Protein 1WHO (pdb70)

Solvent-accessible surface area: 5530 Å² total; per-residue (Å²): 187,75,123,5,16,0,17,0,46,185,40,11,79,119,90,52,1,8,0,38,6,90,24,106,64,23,81,13,50,57,0,24,5,52,44,100,78,30,144,119,76,61,54,9,88,127,27,160,76,25,33,4,28,34,103,30,156,126,77,19,89,3,32,5,3,0,75,0,70,7,128,162,57,97,72,43,72,43,92,83,14,0,50,83,165,45,84,87,53,34,82,39,44,101

Organism: Phleum pratense (NCBI:txid15957)

Foldseek 3Di:
DFQWKWAWADPDDFFKTKIQIGGPPWAFPWKWKAAPPGPDTHTWDDDPDRITMGGHPGTGADPMKMWTATPVGDTDIGPSQAGRDHDHGDMTHD

B-factor: mean 21.35, std 11.04, range [2.98, 64.31]

Nearest PDB structures (foldseek):
  1whp-assembly1_A  TM=9.972E-01  e=5.010E-15  Phleum pratense
  3ft9-assembly1_A  TM=9.197E-01  e=5.461E-11  Phleum pratense
  3ft1-assembly4_D  TM=8.968E-01  e=9.669E-11  Phleum pratense
  1n10-assembly2_B  TM=9.090E-01  e=7.853E-08  Phleum pratense
  2hcz-assembly1_X  TM=8.561E-01  e=3.861E-06  Zea mays

Secondary structure (DSSP, 8-state):
--SEEEEEPTT-BTTEEEEEEEETT--EEEEEEE-TT----EEPEE-STTEEEEE-SS---SSEEEEEEETTS-EEEEEEEE-SS--TT-EE--

Structure (mmCIF, N/CA/C/O backbone):
data_1WHO
#
_entry.id   1WHO
#
_cell.length_a   39.312
_cell.length_b   64.605
_cell.length_c   36.090
_cell.angle_alpha   90.00
_cell.angle_beta   90.00
_cell.angle_gamma   90.00
#
_symmetry.space_group_name_H-M   'P 21 21 2'
#
loop_
_entity.id
_entity.type
_entity.pdbx_description
1 polymer 'ALLERGEN PHL P 2'
2 water water
#
loop_
_atom_site.group_PDB
_atom_site.id
_atom_site.type_symbol
_atom_site.label_atom_id
_atom_site.label_alt_id
_atom_site.label_comp_id
_atom_site.label_asym_id
_atom_site.label_entity_id
_atom_site.label_seq_id
_atom_site.pdbx_PDB_ins_code
_atom_site.Cartn_x
_atom_site.Cartn_y
_atom_site.Cartn_z
_atom_site.occupancy
_atom_site.B_iso_or_equiv
_atom_site.auth_seq_id
_atom_site.auth_comp_id
_atom_site.auth_asym_id
_atom_site.auth_atom_id
_atom_site.pdbx_PDB_model_num
ATOM 1 N N . VAL A 1 1 ? 12.954 10.163 24.935 1.00 51.52 1 VAL A N 1
ATOM 2 C CA . VAL A 1 1 ? 13.438 11.145 25.956 1.00 49.23 1 VAL A CA 1
ATOM 3 C C . VAL A 1 1 ? 12.262 12.011 26.411 1.00 47.66 1 VAL A C 1
ATOM 4 O O . VAL A 1 1 ? 11.346 12.289 25.628 1.00 46.40 1 VAL A O 1
ATOM 8 N N . PRO A 1 2 ? 12.259 12.386 27.695 1.00 45.12 2 PRO A N 1
ATOM 9 C CA . PRO A 1 2 ? 11.197 13.206 28.255 1.00 41.46 2 PRO A CA 1
ATOM 10 C C . PRO A 1 2 ? 11.032 14.530 27.504 1.00 40.05 2 PRO A C 1
ATOM 11 O O . PRO A 1 2 ? 11.983 15.196 27.082 1.00 38.58 2 PRO A O 1
ATOM 15 N N . LYS A 1 3 ? 9.770 14.918 27.349 1.00 37.38 3 LYS A N 1
ATOM 16 C CA . LYS A 1 3 ? 9.405 16.152 26.656 1.00 34.75 3 LYS A CA 1
ATOM 17 C C . LYS A 1 3 ? 9.479 17.392 27.558 1.00 31.47 3 LYS A C 1
ATOM 18 O O . LYS A 1 3 ? 9.755 18.478 27.071 1.00 28.79 3 LYS A O 1
ATOM 24 N N . VAL A 1 4 ? 9.247 17.224 28.858 1.00 27.68 4 VAL A N 1
ATOM 25 C CA . VAL A 1 4 ? 9.310 18.342 2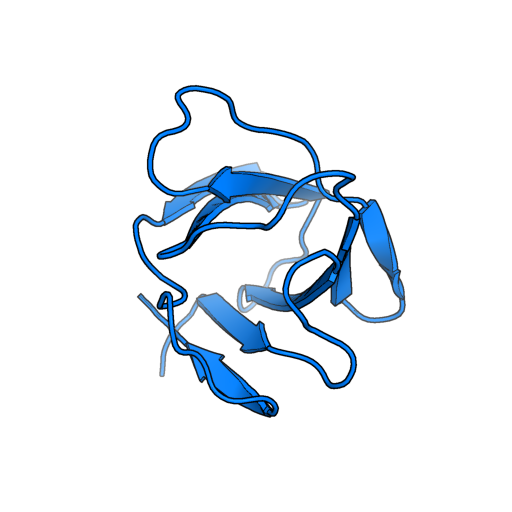9.796 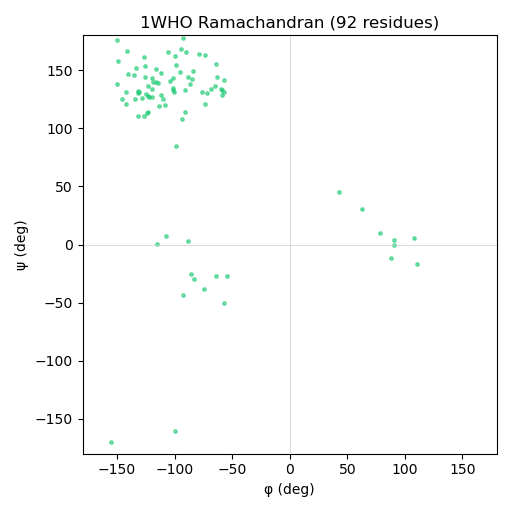1.00 24.04 4 VAL A CA 1
ATOM 26 C C . VAL A 1 4 ? 10.297 17.980 30.904 1.00 22.54 4 VAL A C 1
ATOM 27 O O . VAL A 1 4 ? 10.199 16.869 31.427 1.00 23.16 4 VAL A O 1
ATOM 31 N N . THR A 1 5 ? 11.248 18.846 31.207 1.00 20.07 5 THR A N 1
ATOM 32 C CA . THR A 1 5 ? 12.204 18.536 32.275 1.00 17.51 5 THR A CA 1
ATOM 33 C C . THR A 1 5 ? 12.381 19.725 33.217 1.00 17.31 5 THR A C 1
ATOM 34 O O . THR A 1 5 ? 12.220 20.907 32.838 1.00 15.91 5 THR A O 1
ATOM 38 N N . PHE A 1 6 ? 12.715 19.421 34.459 1.00 13.89 6 PHE A N 1
ATOM 39 C CA . PHE A 1 6 ? 12.927 20.384 35.523 1.00 11.78 6 PHE A CA 1
ATOM 40 C C . PHE A 1 6 ? 14.303 20.132 36.130 1.00 11.22 6 PHE A C 1
ATOM 41 O O . PHE A 1 6 ? 14.527 19.085 36.736 1.00 11.65 6 PHE A O 1
ATOM 49 N N . THR A 1 7 ? 15.243 21.049 35.920 1.00 10.54 7 THR A N 1
ATOM 50 C CA . THR A 1 7 ? 16.607 20.927 36.422 1.00 11.61 7 THR A CA 1
ATOM 51 C C . THR A 1 7 ? 16.851 21.909 37.573 1.00 12.06 7 THR A C 1
ATOM 52 O O . THR A 1 7 ? 16.701 23.117 37.404 1.00 11.44 7 THR A O 1
ATOM 56 N N . VAL A 1 8 ? 17.193 21.385 38.728 1.00 15.58 8 VAL A N 1
ATOM 57 C CA . VAL A 1 8 ? 17.421 22.219 39.908 1.00 18.57 8 VAL A CA 1
ATOM 58 C C . VAL A 1 8 ? 18.781 22.904 39.782 1.00 19.53 8 VAL A C 1
ATOM 59 O O . VAL A 1 8 ? 19.7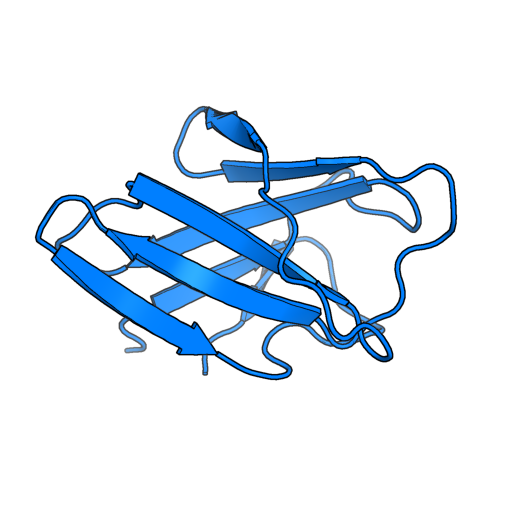87 22.283 39.443 1.00 20.03 8 VAL A O 1
ATOM 63 N N . GLU A 1 9 ? 18.781 24.209 40.006 1.00 21.03 9 GLU A N 1
ATOM 64 C CA . GLU A 1 9 ? 19.972 25.023 39.908 1.00 22.66 9 GLU A CA 1
ATOM 65 C C . GLU A 1 9 ? 20.688 25.352 41.215 1.00 21.76 9 GLU A C 1
ATOM 66 O O . GLU A 1 9 ? 20.133 25.365 42.297 1.00 19.19 9 GLU A O 1
ATOM 72 N N . LYS A 1 10 ? 21.997 25.617 41.060 1.00 23.41 10 LYS A N 1
ATOM 73 C CA . LYS A 1 10 ? 22.881 25.959 42.157 1.00 23.98 10 LYS A CA 1
ATOM 74 C C . LYS A 1 10 ? 22.347 27.213 42.839 1.00 23.69 10 LYS A C 1
ATOM 75 O O . LYS A 1 10 ? 21.938 28.162 42.189 1.00 23.79 10 LYS A O 1
ATOM 81 N N . GLY A 1 11 ? 22.292 27.180 44.163 1.00 27.65 11 GLY A N 1
ATOM 82 C CA . GLY A 1 11 ? 21.753 28.343 44.896 1.00 27.68 11 GLY A 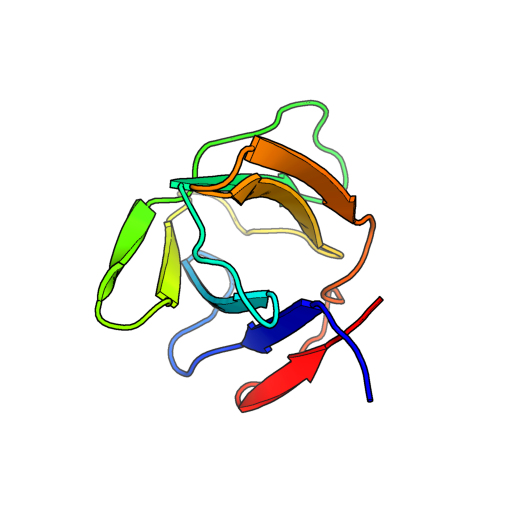CA 1
ATOM 83 C C . GLY A 1 11 ? 20.413 27.982 45.524 1.00 26.93 11 GLY A C 1
ATOM 84 O O . GLY A 1 11 ? 19.933 28.679 46.419 1.00 27.60 11 GLY A O 1
ATOM 85 N N . SER A 1 12 ? 19.815 26.890 45.044 1.00 23.63 12 SER A N 1
ATOM 86 C CA . SER A 1 12 ? 18.522 26.476 45.585 1.00 20.68 12 SER A CA 1
ATOM 87 C C . SER A 1 12 ? 18.711 26.005 47.022 1.00 21.11 12 SER A C 1
ATOM 88 O O . SER A 1 12 ? 19.662 25.294 47.339 1.00 20.21 12 SER A O 1
ATOM 91 N N . ASN A 1 13 ? 17.842 26.470 47.913 1.00 21.47 13 ASN A N 1
ATOM 92 C CA . ASN A 1 13 ? 17.905 26.102 49.331 1.00 22.67 13 ASN A CA 1
ATOM 93 C C . ASN A 1 13 ? 16.513 26.250 49.931 1.00 24.02 13 ASN A C 1
ATOM 94 O O . ASN A 1 13 ? 15.573 26.541 49.183 1.00 25.11 13 ASN A O 1
ATOM 99 N N . GLU A 1 14 ? 16.364 26.160 51.251 1.00 24.30 14 GLU A N 1
ATOM 100 C CA . GLU A 1 14 ? 15.043 26.270 51.851 1.00 25.25 14 GLU A CA 1
ATOM 101 C C . GLU A 1 14 ? 14.206 27.491 51.533 1.00 23.92 14 GLU A C 1
ATOM 102 O O . GLU A 1 14 ? 12.979 27.420 51.598 1.00 24.58 14 GLU A O 1
ATOM 108 N N . LYS A 1 15 ? 14.791 28.628 51.215 1.00 23.58 15 LYS A N 1
ATOM 109 C CA . LYS A 1 15 ? 14.009 29.836 50.934 1.00 23.88 15 LYS A CA 1
ATOM 110 C C . LYS A 1 15 ? 14.147 30.314 49.494 1.00 22.12 15 LYS A C 1
ATOM 111 O O . LYS A 1 15 ? 13.525 31.309 49.111 1.00 19.78 15 LYS A O 1
ATOM 117 N N . HIS A 1 16 ? 14.929 29.603 48.685 1.00 20.79 16 HIS A N 1
ATOM 118 C CA . HIS A 1 16 ? 15.125 29.991 47.300 1.00 19.93 16 HIS A CA 1
ATOM 119 C C . HIS A 1 16 ? 15.192 28.789 46.376 1.00 20.36 16 HIS A C 1
ATOM 120 O O . HIS A 1 16 ? 16.026 27.898 46.527 1.00 20.89 16 HIS A O 1
ATOM 127 N N . LEU A 1 17 ? 14.276 28.750 45.405 1.00 18.99 17 LEU A N 1
ATOM 128 C CA . LEU A 1 17 ? 14.300 27.620 44.463 1.00 17.26 17 LEU A CA 1
ATOM 129 C C . LEU A 1 17 ? 14.520 28.162 43.055 1.00 15.02 17 LEU A C 1
ATOM 130 O O . LEU A 1 17 ? 13.832 29.112 42.666 1.00 16.03 17 LEU A O 1
ATOM 135 N N . ALA A 1 18 ? 15.514 27.659 42.330 1.00 9.95 18 ALA A N 1
ATOM 136 C CA . ALA A 1 18 ? 15.711 28.137 40.948 1.00 9.43 18 ALA A CA 1
ATOM 137 C C . ALA A 1 18 ? 15.609 26.877 40.082 1.00 10.51 18 ALA A C 1
ATOM 138 O O . ALA A 1 18 ? 16.312 25.908 40.313 1.00 12.67 18 ALA A O 1
ATOM 140 N N . VAL A 1 19 ? 14.748 26.909 39.075 1.00 10.59 19 VAL A N 1
ATOM 141 C CA . VAL A 1 19 ? 14.555 25.714 38.266 1.00 11.93 19 VAL A CA 1
ATOM 142 C C . VAL A 1 19 ? 14.626 26.069 36.790 1.00 11.22 19 VAL A C 1
ATOM 143 O O . VAL A 1 19 ? 13.953 26.974 36.357 1.00 11.00 19 VAL A O 1
ATOM 147 N N . LEU A 1 20 ? 15.392 25.287 36.058 1.00 15.91 20 LEU A N 1
ATOM 148 C CA . LEU A 1 20 ? 15.498 25.455 34.599 1.00 14.49 20 LEU A CA 1
ATOM 149 C C . LEU A 1 20 ? 14.405 24.531 34.051 1.00 15.56 20 LEU A C 1
ATOM 150 O O . LEU A 1 20 ? 14.500 23.304 34.206 1.00 15.57 20 LEU A O 1
ATOM 155 N N . VAL A 1 21 ? 13.399 25.106 33.437 1.00 15.76 21 VAL A N 1
ATOM 156 C CA . VAL A 1 21 ? 12.298 24.331 32.882 1.00 18.41 21 VAL A CA 1
ATOM 157 C C . VAL A 1 21 ? 12.467 24.273 31.362 1.00 22.39 21 VAL A C 1
ATOM 158 O O . VAL A 1 21 ? 12.912 25.242 30.738 1.00 23.91 21 VAL A O 1
ATOM 162 N N . LYS A 1 22 ? 12.180 23.116 30.774 1.00 23.82 22 LYS A N 1
ATOM 163 C CA . LYS A 1 22 ? 12.302 22.968 29.323 1.00 24.72 22 LYS A CA 1
ATOM 164 C C . LYS A 1 22 ? 11.166 22.102 28.803 1.00 26.04 22 LYS A C 1
ATOM 165 O O . LYS A 1 22 ? 10.891 21.068 29.384 1.00 25.69 22 LYS A O 1
ATOM 171 N N . TYR A 1 23 ? 10.513 22.587 27.746 1.00 26.41 23 TYR A N 1
ATOM 172 C CA . TYR A 1 23 ? 9.409 21.870 27.114 1.00 23.99 23 TYR A CA 1
ATOM 173 C C . TYR A 1 23 ? 9.853 21.753 25.656 1.00 25.39 23 TYR A C 1
ATOM 174 O O . TYR A 1 23 ? 9.947 22.780 24.996 1.00 24.40 23 TYR A O 1
ATOM 183 N N . GLU A 1 24 ? 10.128 20.545 25.180 1.00 25.98 24 GLU A N 1
ATOM 184 C CA . GLU A 1 24 ? 10.619 20.519 23.794 1.00 27.99 24 GLU A CA 1
ATOM 185 C C . GLU A 1 24 ? 9.692 21.146 22.773 1.00 23.85 24 GLU A C 1
ATOM 186 O O . GLU A 1 24 ? 8.493 20.894 22.748 1.00 24.25 24 GLU A O 1
ATOM 192 N N . GLY A 1 25 ? 10.230 22.018 21.917 1.00 20.93 25 GLY A N 1
ATOM 193 C CA . GLY A 1 25 ? 9.464 22.664 20.867 1.00 20.71 25 GLY A CA 1
ATOM 194 C C . GLY A 1 25 ? 8.579 23.820 21.264 1.00 20.71 25 GLY A C 1
ATOM 195 O O . GLY A 1 25 ? 7.793 24.324 20.456 1.00 20.37 25 GLY A O 1
ATOM 196 N N . ASP A 1 26 ? 8.705 24.305 22.502 1.00 20.79 26 ASP A N 1
ATOM 197 C CA . ASP A 1 26 ? 7.856 25.416 22.971 1.00 17.40 26 ASP A CA 1
ATOM 198 C C . ASP A 1 26 ? 8.677 26.191 24.007 1.00 17.42 26 ASP A C 1
ATOM 199 O O . ASP A 1 26 ? 9.782 25.746 24.346 1.00 15.97 26 ASP A O 1
ATOM 204 N N . THR A 1 27 ? 8.143 27.296 24.505 1.00 15.04 27 THR A N 1
ATOM 205 C CA . THR A 1 27 ? 8.815 28.117 25.501 1.00 16.38 27 THR A CA 1
ATOM 206 C C . THR A 1 27 ? 7.785 28.485 26.580 1.00 12.54 27 THR A C 1
ATOM 207 O O . THR A 1 27 ? 6.618 28.666 26.299 1.00 11.78 27 THR A O 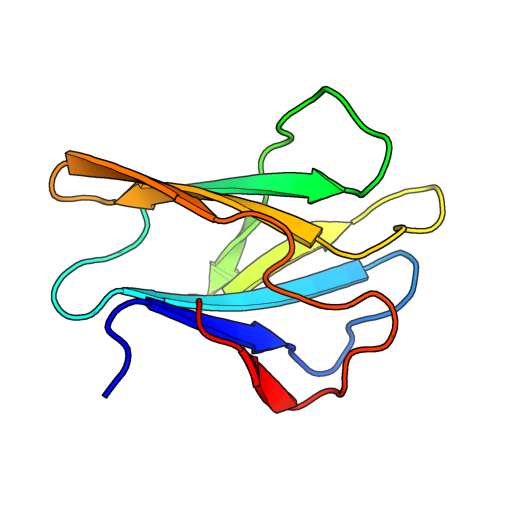1
ATOM 211 N N . MET A 1 28 ? 8.241 28.582 27.825 1.00 12.45 28 MET A N 1
ATOM 212 C CA . MET A 1 28 ? 7.321 28.873 28.926 1.00 10.88 28 MET A CA 1
ATOM 213 C C . MET A 1 28 ? 6.806 30.313 28.937 1.00 12.33 28 MET A C 1
ATOM 214 O O . MET A 1 28 ? 7.644 31.244 28.890 1.00 13.09 28 MET A O 1
ATOM 219 N N . ALA A 1 29 ? 5.501 30.475 29.060 1.00 11.24 29 ALA A N 1
ATOM 220 C CA . ALA A 1 29 ? 4.892 31.825 29.157 1.00 10.40 29 ALA A CA 1
ATOM 221 C C . ALA A 1 29 ? 4.758 32.187 30.626 1.00 11.59 29 ALA A C 1
ATOM 222 O O . ALA A 1 29 ? 5.065 33.305 31.088 1.00 13.23 29 ALA A O 1
ATOM 224 N N . GLU A 1 30 ? 4.310 31.237 31.442 1.00 11.39 30 GLU A N 1
ATOM 225 C CA . GLU A 1 30 ? 4.133 31.412 32.882 1.00 8.55 30 GLU A CA 1
ATOM 226 C C . GLU A 1 30 ? 4.334 30.075 33.607 1.00 8.43 30 GLU A C 1
ATOM 227 O O . GLU A 1 30 ? 3.901 29.047 33.098 1.00 7.14 30 GLU A O 1
ATOM 233 N N . VAL A 1 31 ? 5.022 30.094 34.729 1.00 6.78 31 VAL A N 1
ATOM 234 C CA . VAL A 1 31 ? 5.273 28.899 35.538 1.00 6.79 31 VAL A CA 1
ATOM 235 C C . VAL A 1 31 ? 4.861 29.215 36.992 1.00 7.41 31 VAL A C 1
ATOM 236 O O . VAL A 1 31 ? 5.293 30.210 37.595 1.00 6.46 31 VAL A O 1
ATOM 240 N N . GLU A 1 32 ? 4.000 28.376 37.530 1.00 5.82 32 GLU A N 1
ATOM 241 C CA . GLU A 1 32 ? 3.524 28.524 38.901 1.00 7.87 32 GLU A CA 1
ATOM 242 C C . GLU A 1 32 ? 3.945 27.342 39.757 1.00 8.76 32 GLU A C 1
ATOM 243 O O . GLU A 1 32 ? 4.074 26.218 39.270 1.00 10.00 32 GLU A O 1
ATOM 249 N N . LEU A 1 33 ? 4.110 27.613 41.045 1.00 8.23 33 LEU A N 1
ATOM 250 C CA . LEU A 1 33 ? 4.542 26.586 41.987 1.00 9.12 33 LEU A CA 1
ATOM 251 C C . LEU A 1 33 ? 3.540 26.347 43.088 1.00 8.99 33 LEU A C 1
ATOM 252 O O . LEU A 1 33 ? 2.895 27.284 43.579 1.00 9.23 33 LEU A O 1
ATOM 257 N N . ARG A 1 34 ? 3.398 25.087 43.492 1.00 8.16 34 ARG A N 1
ATOM 258 C CA . ARG A 1 34 ? 2.506 24.732 44.593 1.00 10.74 34 ARG A CA 1
ATOM 259 C C . ARG A 1 34 ? 3.347 23.821 45.495 1.00 12.45 34 ARG A C 1
ATOM 260 O O . ARG A 1 34 ? 3.713 22.716 45.087 1.00 14.09 34 ARG A O 1
ATOM 268 N N . GLU A 1 35 ? 3.701 24.299 46.682 1.00 12.38 35 GLU A N 1
ATOM 269 C CA . GLU A 1 35 ? 4.507 23.440 47.523 1.00 15.87 35 GLU A CA 1
ATOM 270 C C . GLU A 1 35 ? 3.626 22.393 48.191 1.00 16.99 35 GLU A C 1
ATOM 271 O O . GLU A 1 35 ? 2.396 22.452 48.209 1.00 18.55 35 GLU A O 1
ATOM 277 N N . HIS A 1 36 ? 4.255 21.353 48.718 1.00 17.92 36 HIS A N 1
ATOM 278 C CA . HIS A 1 36 ? 3.508 20.300 49.404 1.00 20.49 36 HIS A CA 1
ATOM 279 C C . HIS A 1 36 ? 2.722 20.901 50.577 1.00 20.58 36 HIS A C 1
ATOM 280 O O . HIS A 1 36 ? 3.241 21.644 51.407 1.00 19.20 36 HIS A O 1
ATOM 287 N N . GLY A 1 37 ? 1.433 20.610 50.641 1.00 23.45 37 GLY A N 1
ATOM 288 C CA . GLY A 1 37 ? 0.611 21.127 51.724 1.00 26.76 37 GLY A CA 1
ATOM 289 C C . GLY A 1 37 ? -0.045 22.458 51.421 1.00 28.51 37 GLY A C 1
ATOM 290 O O . GLY A 1 37 ? -0.690 23.027 52.316 1.00 30.09 37 GLY A O 1
ATOM 291 N N . SER A 1 38 ? 0.116 22.962 50.208 1.00 27.57 38 SER A N 1
ATOM 292 C CA . SER A 1 38 ? -0.493 24.241 49.826 1.00 26.22 38 SER A CA 1
ATOM 293 C C . SER A 1 38 ? -1.594 23.989 48.794 1.00 25.91 38 SER A C 1
ATOM 294 O O . SER A 1 38 ? -1.512 23.065 48.000 1.00 24.14 38 SER A O 1
ATOM 297 N N . ASP A 1 39 ? -2.624 24.835 48.855 1.00 24.28 39 ASP A N 1
ATOM 298 C CA . ASP A 1 39 ? -3.733 24.726 47.928 1.00 24.56 39 ASP A CA 1
ATOM 299 C C . ASP A 1 39 ? -3.654 25.876 46.924 1.00 21.77 39 ASP A C 1
ATOM 300 O O . ASP A 1 39 ? -4.558 26.043 46.134 1.00 23.06 39 ASP A O 1
ATOM 305 N N . GLU A 1 40 ? -2.581 26.651 46.957 1.00 19.47 40 GLU A N 1
ATOM 306 C CA . GLU A 1 40 ? -2.435 27.775 46.036 1.00 20.23 40 GLU A CA 1
ATOM 307 C C . GLU A 1 40 ? -1.291 27.659 45.029 1.00 17.35 40 GLU A C 1
ATOM 308 O O . GLU A 1 40 ? -0.203 27.187 45.354 1.00 19.53 40 GLU A O 1
ATOM 314 N N . TRP A 1 41 ? -1.571 28.072 43.802 1.00 12.58 41 TRP A N 1
ATOM 315 C CA . TRP A 1 41 ? -0.592 28.124 42.727 1.00 10.14 41 TRP A CA 1
ATOM 316 C C . TRP A 1 41 ? -0.010 29.545 42.734 1.00 9.11 41 TRP A C 1
ATOM 317 O O . TRP A 1 41 ? -0.670 30.527 42.424 1.00 10.75 41 TRP A O 1
ATOM 328 N N . VAL A 1 42 ? 1.232 29.687 43.171 1.00 10.50 42 VAL A N 1
ATOM 329 C CA . VAL A 1 42 ? 1.885 31.012 43.250 1.00 9.73 42 VAL A CA 1
ATOM 330 C C . VAL A 1 42 ? 2.836 31.212 42.088 1.00 9.39 42 VAL A C 1
ATOM 331 O O . VAL A 1 42 ? 3.619 30.301 41.742 1.00 11.18 42 VAL A O 1
ATOM 335 N N . ALA A 1 43 ? 2.773 32.362 41.420 1.00 11.11 43 ALA A N 1
ATOM 336 C CA . ALA A 1 43 ? 3.638 32.620 40.269 1.00 9.74 43 ALA A CA 1
ATOM 337 C C . ALA A 1 43 ? 5.112 32.685 40.583 1.00 10.19 43 ALA A C 1
ATOM 338 O O . ALA A 1 43 ? 5.549 33.260 41.601 1.00 10.84 43 ALA A O 1
ATOM 340 N N . MET A 1 44 ? 5.903 32.045 39.721 1.00 7.63 44 MET A N 1
ATOM 341 C CA . MET A 1 44 ? 7.345 32.071 39.847 1.00 8.96 44 MET A CA 1
ATOM 342 C C . MET A 1 44 ? 7.817 33.305 39.028 1.00 9.74 44 MET A C 1
ATOM 343 O O . MET A 1 44 ? 7.043 33.906 38.284 1.00 11.63 44 MET A O 1
ATOM 348 N N . THR A 1 45 ? 9.052 33.699 39.233 1.00 10.58 45 THR A N 1
ATOM 349 C CA . THR A 1 45 ? 9.606 34.855 38.522 1.00 9.58 45 THR A CA 1
ATOM 350 C C . THR A 1 45 ? 10.463 34.384 37.386 1.00 8.43 45 THR A C 1
ATOM 351 O O . THR A 1 45 ? 11.324 33.531 37.588 1.00 9.34 45 THR A O 1
ATOM 355 N N . LYS A 1 46 ? 10.254 34.952 36.198 1.00 10.02 46 LYS A N 1
ATOM 356 C CA . LYS A 1 46 ? 11.033 34.571 35.033 1.00 10.82 46 LYS A CA 1
ATOM 357 C C . LYS A 1 46 ? 12.460 35.133 35.098 1.00 14.17 46 LYS A C 1
ATOM 358 O O . LYS A 1 46 ? 12.676 36.354 35.123 1.00 13.18 46 LYS A O 1
ATOM 364 N N . GLY A 1 47 ? 13.439 34.229 35.069 1.00 12.53 47 GLY A N 1
ATOM 365 C CA . GLY A 1 47 ? 14.838 34.616 35.112 1.00 12.59 47 GLY A CA 1
ATOM 366 C C . GLY A 1 47 ? 15.369 34.584 33.686 1.00 13.19 47 GLY A C 1
ATOM 367 O O . GLY A 1 47 ? 14.590 34.565 32.737 1.00 14.32 47 GLY A O 1
ATOM 368 N N . GLU A 1 48 ? 16.686 34.513 33.542 1.00 15.70 48 GLU A N 1
ATOM 369 C CA . GLU A 1 48 ? 17.311 34.493 32.232 1.00 18.25 48 GLU A CA 1
ATOM 370 C C . GLU A 1 48 ? 17.566 33.040 31.817 1.00 18.25 48 GLU A C 1
ATOM 371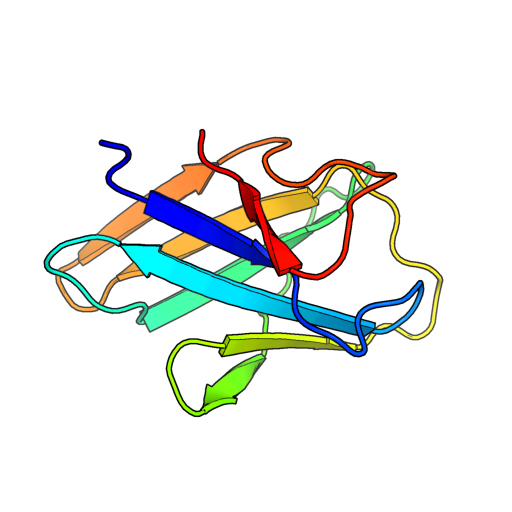 O O . GLU A 1 48 ? 17.802 32.181 32.665 1.00 17.69 48 GLU A O 1
ATOM 377 N N . GLY A 1 49 ? 17.507 32.814 30.510 1.00 16.42 49 GLY A N 1
ATOM 378 C CA . GLY A 1 49 ? 17.759 31.515 29.933 1.00 17.43 49 GLY A CA 1
ATOM 379 C C . GLY A 1 49 ? 16.874 30.339 30.265 1.00 17.98 49 GLY A C 1
ATOM 380 O O . GLY A 1 49 ? 17.377 29.189 30.269 1.00 20.32 49 GLY A O 1
ATOM 381 N N . GLY A 1 50 ? 15.601 30.540 30.547 1.00 15.96 50 GLY A N 1
ATOM 382 C CA . GLY A 1 50 ? 14.685 29.454 30.871 1.00 14.25 50 GLY A CA 1
ATOM 383 C C . GLY A 1 50 ? 14.594 29.125 32.358 1.00 12.59 50 GLY A C 1
ATOM 384 O O . GLY A 1 50 ? 13.824 28.246 32.737 1.00 12.37 50 GLY A O 1
ATOM 385 N N . VAL A 1 51 ? 15.341 29.829 33.203 1.00 9.35 51 VAL A N 1
ATOM 386 C CA . VAL A 1 51 ? 15.314 29.596 34.628 1.00 9.57 51 VAL A CA 1
ATOM 387 C C . VAL A 1 51 ? 14.182 30.411 35.249 1.00 11.88 51 VAL A C 1
ATOM 388 O O . VAL A 1 51 ? 13.895 31.535 34.798 1.00 14.29 51 VAL A O 1
ATOM 392 N N . TRP A 1 52 ? 13.454 29.810 36.180 1.00 10.92 52 TRP A N 1
ATOM 393 C CA . TRP A 1 52 ? 12.350 30.398 36.898 1.00 10.39 52 TRP A CA 1
ATOM 394 C C . TRP A 1 52 ? 12.696 30.288 38.385 1.00 9.49 52 TRP A C 1
ATOM 395 O O . TRP A 1 52 ? 13.285 29.280 38.793 1.00 11.01 52 TRP A O 1
ATOM 406 N N . THR A 1 53 ? 12.456 31.360 39.122 1.00 10.27 53 THR A N 1
ATOM 407 C CA . THR A 1 53 ? 12.814 31.328 40.544 1.00 11.37 53 THR A CA 1
ATOM 408 C C . THR A 1 53 ? 11.670 31.690 41.467 1.00 11.42 53 THR A C 1
ATOM 409 O O . THR A 1 53 ? 10.699 32.317 41.081 1.00 11.29 53 THR A O 1
ATOM 413 N N . PHE A 1 54 ? 11.847 31.296 42.727 1.00 12.18 54 PHE A N 1
ATOM 414 C CA . PHE A 1 54 ? 10.876 31.574 43.748 1.00 14.59 54 PHE A CA 1
ATOM 415 C C . PHE A 1 54 ? 11.591 31.813 45.080 1.00 15.92 54 PHE A C 1
ATOM 416 O O . PHE A 1 54 ? 12.362 30.973 45.535 1.00 16.44 54 PHE A O 1
ATOM 424 N N . ASP A 1 55 ? 11.316 32.956 45.683 1.00 17.69 55 ASP A N 1
ATOM 425 C CA . ASP A 1 55 ? 11.847 33.370 46.971 1.00 19.29 55 ASP A CA 1
ATOM 426 C C . ASP A 1 55 ? 10.699 33.402 47.989 1.00 16.89 55 ASP A C 1
ATOM 427 O O . ASP A 1 55 ? 9.634 33.964 47.751 1.00 13.85 55 ASP A O 1
ATOM 432 N N . SER A 1 56 ? 10.923 32.724 49.126 1.00 19.29 56 SER A N 1
ATOM 433 C CA . SER A 1 56 ? 9.897 32.646 50.169 1.00 22.01 56 SER A CA 1
ATOM 434 C C . SER A 1 56 ? 10.440 33.105 51.515 1.00 24.68 56 SER A C 1
ATOM 435 O O . SER A 1 56 ? 11.639 32.969 51.749 1.00 26.03 56 SER A O 1
ATOM 438 N N . GLU A 1 57 ? 9.579 33.596 52.406 1.00 29.35 57 GLU A N 1
ATOM 439 C CA . GLU A 1 57 ? 10.070 34.035 53.724 1.00 35.69 57 GLU A CA 1
ATOM 440 C C . GLU A 1 57 ? 10.125 32.860 54.691 1.00 35.90 57 GLU A C 1
ATOM 441 O O . GLU A 1 57 ? 10.900 32.808 55.651 1.00 34.95 57 GLU A O 1
ATOM 447 N N . GLU A 1 58 ? 9.288 31.858 54.424 1.00 36.42 58 GLU A N 1
ATOM 448 C CA . GLU A 1 58 ? 9.264 30.644 55.250 1.00 35.81 58 GLU A CA 1
ATOM 449 C C . GLU A 1 58 ? 9.936 29.545 54.431 1.00 32.35 58 GLU A C 1
ATOM 450 O O . GLU A 1 58 ? 10.137 29.726 53.215 1.00 31.55 58 GLU A O 1
ATOM 456 N N . PRO A 1 59 ? 10.290 28.441 55.073 1.00 28.11 59 PRO A N 1
ATOM 457 C CA . PRO A 1 59 ? 10.931 27.323 54.384 1.00 25.51 59 PRO A CA 1
ATOM 458 C C . PRO A 1 59 ? 10.007 26.722 53.319 1.00 22.50 59 PRO A C 1
ATOM 459 O O . PRO A 1 59 ? 8.784 26.703 53.464 1.00 21.37 59 PRO A O 1
ATOM 463 N N . LEU A 1 60 ? 10.608 26.283 52.211 1.00 20.94 60 LEU A N 1
ATOM 464 C CA . LEU A 1 60 ? 9.810 25.688 51.136 1.00 18.21 60 LEU A CA 1
ATOM 465 C C . LEU A 1 60 ? 9.771 24.196 51.421 1.00 20.97 60 LEU A C 1
ATOM 466 O O . LEU A 1 60 ? 10.805 23.621 51.753 1.00 22.26 60 LEU A O 1
ATOM 471 N N . GLN A 1 61 ? 8.596 23.595 51.345 1.00 22.33 61 GLN A N 1
ATOM 472 C CA . GLN A 1 61 ? 8.419 22.187 51.627 1.00 24.51 61 GLN A CA 1
ATOM 473 C C . GLN A 1 61 ? 8.018 21.424 50.371 1.00 21.62 61 GLN A C 1
ATOM 474 O O . GLN A 1 61 ? 6.984 21.728 49.772 1.00 21.99 61 GLN A O 1
ATOM 480 N N . GLY A 1 62 ? 8.859 20.475 49.988 1.00 20.98 62 GLY A N 1
ATOM 481 C CA . GLY A 1 62 ? 8.599 19.622 48.830 1.00 18.29 62 GLY A CA 1
ATOM 482 C C . GLY A 1 62 ? 7.884 18.349 49.324 1.00 17.32 62 GLY A C 1
ATOM 483 O O . GLY A 1 62 ? 7.636 18.194 50.551 1.00 16.72 62 GLY A O 1
ATOM 484 N N . PRO A 1 63 ? 7.518 17.470 48.397 1.00 17.07 63 PRO A N 1
ATOM 485 C CA . PRO A 1 63 ? 7.766 17.613 46.964 1.00 15.68 63 PRO A CA 1
ATOM 486 C C . PRO A 1 63 ? 7.039 18.808 46.314 1.00 14.35 63 PRO A C 1
ATOM 487 O O . PRO A 1 63 ? 6.001 19.247 46.783 1.00 12.30 63 PRO A O 1
ATOM 491 N N . PHE A 1 64 ? 7.597 19.286 45.196 1.00 13.52 64 PHE A N 1
ATOM 492 C CA . PHE A 1 64 ? 7.046 20.468 44.499 1.00 11.28 64 PHE A CA 1
ATOM 493 C C . PHE A 1 64 ? 6.221 20.093 43.276 1.00 11.94 64 PHE A C 1
ATOM 494 O O . PHE A 1 64 ? 6.520 19.163 42.539 1.00 12.30 64 PHE A O 1
ATOM 502 N N . ASN A 1 65 ? 5.159 20.856 43.066 1.00 10.20 65 ASN A N 1
ATOM 503 C CA . ASN A 1 65 ? 4.220 20.655 41.976 1.00 10.81 65 ASN A CA 1
ATOM 504 C C . ASN A 1 65 ? 4.330 21.909 41.107 1.00 10.24 65 ASN A C 1
ATOM 505 O O . ASN A 1 65 ? 4.464 22.994 41.673 1.00 12.03 65 ASN A O 1
ATOM 510 N N . PHE A 1 66 ? 4.294 21.734 39.796 1.00 8.38 66 PHE A N 1
ATOM 511 C CA . PHE A 1 66 ? 4.444 22.891 38.901 1.00 8.52 66 PHE A CA 1
ATOM 512 C C . PHE A 1 66 ? 3.280 22.936 37.956 1.00 7.59 66 PHE A C 1
ATOM 513 O O . PHE A 1 66 ? 2.761 21.902 37.541 1.00 9.47 66 PHE A O 1
ATOM 521 N N . ARG A 1 67 ? 2.852 24.137 37.631 1.00 8.96 67 ARG A N 1
ATOM 522 C CA . ARG A 1 67 ? 1.731 24.331 36.700 1.00 10.25 67 ARG A CA 1
ATOM 523 C C . ARG A 1 67 ? 2.258 25.371 35.715 1.00 12.08 67 ARG A C 1
ATOM 524 O O . ARG A 1 67 ? 2.824 26.392 36.133 1.00 10.44 67 ARG A O 1
ATOM 532 N N . PHE A 1 68 ? 2.120 25.126 34.415 1.00 10.62 68 PHE A N 1
ATOM 533 C CA . PHE A 1 68 ? 2.659 26.121 33.495 1.00 11.52 68 PHE A CA 1
ATOM 534 C C . PHE A 1 68 ? 1.814 26.353 32.272 1.00 10.36 68 PHE A C 1
ATOM 535 O O . PHE A 1 68 ? 0.933 25.546 31.950 1.00 13.00 68 PHE A O 1
ATOM 543 N N . LEU A 1 69 ? 2.152 27.432 31.600 1.00 11.01 69 LEU A N 1
ATOM 544 C CA . LEU A 1 69 ? 1.499 27.852 30.373 1.00 13.21 69 LEU A CA 1
ATOM 545 C C . LEU A 1 69 ? 2.631 28.156 29.388 1.00 10.73 69 LEU A C 1
ATOM 546 O O . LEU A 1 69 ? 3.567 28.879 29.724 1.00 10.69 69 LEU A O 1
ATOM 551 N N . THR A 1 70 ? 2.533 27.600 28.204 1.0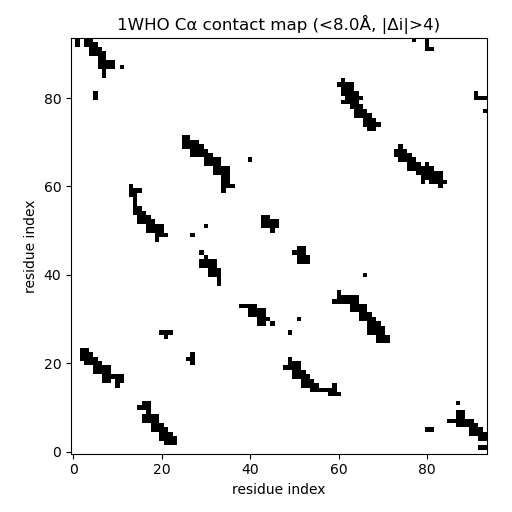0 11.25 70 THR A N 1
ATOM 552 C CA . THR A 1 70 ? 3.567 27.826 27.190 1.00 12.14 70 THR A CA 1
ATOM 553 C C . THR A 1 70 ? 3.115 28.892 26.183 1.00 14.09 70 THR A C 1
ATOM 554 O O . THR A 1 70 ? 1.908 29.176 26.039 1.00 14.68 70 THR A O 1
ATOM 558 N N . GLU A 1 71 ? 4.086 29.435 25.461 1.00 15.75 71 GLU A N 1
ATOM 559 C CA . GLU A 1 71 ? 3.779 30.475 24.462 1.00 17.16 71 GLU A CA 1
ATOM 560 C C . GLU A 1 71 ? 2.914 29.964 23.339 1.00 19.14 71 GLU A C 1
ATOM 561 O O . GLU A 1 71 ? 2.105 30.727 22.773 1.00 19.63 71 GLU A O 1
ATOM 567 N N . LYS A 1 72 ? 2.965 28.666 23.022 1.00 19.97 72 LYS A N 1
ATOM 568 C CA . LYS A 1 72 ? 2.077 28.181 21.964 1.00 22.59 72 LYS A CA 1
ATOM 569 C C . LYS A 1 72 ? 0.713 27.748 22.484 1.00 23.66 72 LYS A C 1
ATOM 570 O O . LYS A 1 72 ? -0.105 27.251 21.701 1.00 27.79 72 LYS A O 1
ATOM 576 N N . GLY A 1 73 ? 0.418 27.891 23.772 1.00 21.53 73 GLY A N 1
ATOM 577 C CA . GLY A 1 73 ? -0.883 27.535 24.278 1.00 22.44 73 GLY A CA 1
ATOM 578 C C . GLY A 1 73 ? -1.044 26.301 25.126 1.00 25.33 73 GLY A C 1
ATOM 579 O O . GLY A 1 73 ? -2.184 25.927 25.454 1.00 27.45 73 GLY A O 1
ATOM 580 N N . MET A 1 74 ? 0.033 25.617 25.498 1.00 23.89 74 MET A N 1
ATOM 581 C CA . MET A 1 74 ? -0.128 24.421 26.317 1.00 23.27 74 MET A CA 1
ATOM 582 C C . MET A 1 74 ? -0.215 24.835 27.793 1.00 21.00 74 MET A C 1
ATOM 583 O O . MET A 1 74 ? 0.450 25.739 28.230 1.00 17.45 74 MET A O 1
ATOM 588 N N . LYS A 1 75 ? -1.068 24.118 28.515 1.00 20.07 75 LYS A N 1
ATOM 589 C CA . LYS A 1 75 ? -1.296 24.376 29.937 1.00 19.36 75 LYS A CA 1
ATOM 590 C C . LYS A 1 75 ? -1.253 22.981 30.575 1.00 19.96 75 LYS A C 1
ATOM 591 O O . LYS A 1 75 ? -1.945 22.089 30.074 1.00 22.60 75 LYS A O 1
ATOM 597 N N . ASN A 1 76 ? -0.407 22.793 31.568 1.00 17.32 76 ASN A N 1
ATOM 598 C CA . ASN A 1 76 ? -0.313 21.469 32.196 1.00 16.35 76 ASN A CA 1
ATOM 599 C C . ASN A 1 76 ? 0.064 21.618 33.676 1.00 15.25 76 ASN A C 1
ATOM 600 O O . ASN A 1 76 ? 0.756 22.561 34.047 1.00 12.00 76 ASN A O 1
ATOM 605 N N . VAL A 1 77 ? -0.270 20.571 34.408 1.00 13.17 77 VAL A N 1
ATOM 606 C CA . VAL A 1 77 ? 0.041 20.455 35.827 1.00 12.54 77 VAL A CA 1
ATOM 607 C C . VAL A 1 77 ? 0.866 19.169 36.043 1.00 13.86 77 VAL A C 1
ATOM 608 O O . VAL A 1 77 ? 0.465 18.116 35.534 1.00 13.35 77 VAL A O 1
ATOM 612 N N . PHE A 1 78 ? 2.018 19.279 36.714 1.00 10.62 78 PHE A N 1
ATOM 613 C CA . PHE A 1 78 ? 2.824 18.097 36.981 1.00 12.14 78 PHE A CA 1
ATOM 614 C C . PHE A 1 78 ? 3.009 18.032 38.497 1.00 12.20 78 PHE A C 1
ATOM 615 O O . PHE A 1 78 ? 3.614 18.917 39.114 1.00 12.24 78 PHE A O 1
ATOM 623 N N . ASP A 1 79 ? 2.431 16.999 39.089 1.00 11.42 79 ASP A N 1
ATOM 624 C CA . ASP A 1 79 ? 2.510 16.837 40.529 1.00 15.10 79 ASP A CA 1
ATOM 625 C C . ASP A 1 79 ? 3.728 16.055 41.013 1.00 13.82 79 ASP A C 1
ATOM 626 O O . ASP A 1 79 ? 4.204 15.138 40.338 1.00 12.82 79 ASP A O 1
ATOM 631 N N . ASP A 1 80 ? 4.235 16.488 42.157 1.00 14.57 80 ASP A N 1
ATOM 632 C CA . ASP A 1 80 ? 5.391 15.952 42.846 1.00 15.63 80 ASP A CA 1
ATOM 633 C C . ASP A 1 80 ? 6.555 15.623 41.951 1.00 15.49 80 ASP A C 1
ATOM 634 O O . ASP A 1 80 ? 7.196 14.589 42.113 1.00 16.49 80 ASP A O 1
ATOM 639 N N . VAL A 1 81 ? 6.905 16.514 41.013 1.00 14.77 81 VAL A N 1
ATOM 640 C CA . VAL A 1 81 ? 7.998 16.340 40.100 1.00 14.73 81 VAL A CA 1
ATOM 641 C C . VAL A 1 81 ? 9.366 16.527 40.749 1.00 12.94 81 VAL A C 1
ATOM 642 O O . VAL A 1 81 ? 10.282 15.849 40.331 1.00 14.15 81 VAL A O 1
ATOM 646 N N . VAL A 1 82 ? 9.468 17.490 41.666 1.00 11.48 82 VAL A N 1
ATOM 647 C CA . VAL A 1 82 ? 10.761 17.716 42.312 1.00 10.08 82 VAL A CA 1
ATOM 648 C C . VAL A 1 82 ? 10.580 17.257 43.741 1.00 12.49 82 VAL A C 1
ATOM 649 O O . VAL A 1 82 ? 9.661 17.722 44.409 1.00 16.84 82 VAL A O 1
ATOM 653 N N . PRO A 1 83 ? 11.430 16.353 44.185 1.00 15.49 83 PRO A N 1
ATOM 654 C CA . PRO A 1 83 ? 11.331 15.791 45.517 1.00 15.10 83 PRO A CA 1
ATOM 655 C C . PRO A 1 83 ? 11.756 16.734 46.603 1.00 16.32 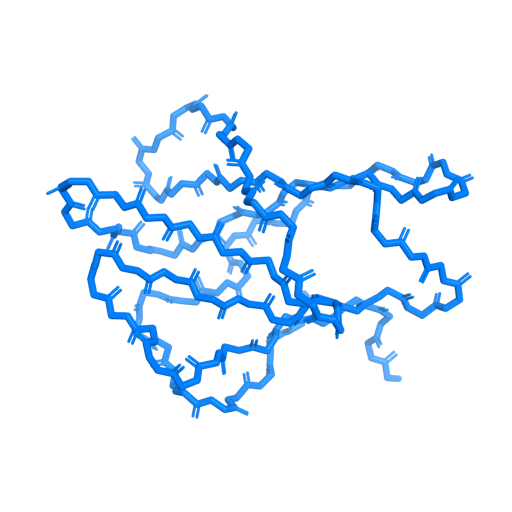83 PRO A C 1
ATOM 656 O O . PRO A 1 83 ? 12.436 17.703 46.383 1.00 16.53 83 PRO A O 1
ATOM 660 N N . GLU A 1 84 ? 11.351 16.392 47.830 1.00 19.68 84 GLU A N 1
ATOM 661 C CA . GLU A 1 84 ? 11.717 17.193 48.985 1.00 22.86 84 GLU A CA 1
ATOM 662 C C . GLU A 1 84 ? 13.234 17.283 49.061 1.00 22.54 84 GLU A C 1
ATOM 663 O O . GLU A 1 84 ? 13.816 18.362 49.144 1.00 25.04 84 GLU A O 1
ATOM 669 N N . LYS A 1 85 ? 13.891 16.133 48.981 1.00 22.76 85 LYS A N 1
ATOM 670 C CA . LYS A 1 85 ? 15.345 16.069 49.028 1.00 24.72 85 LYS A CA 1
ATOM 671 C C . LYS A 1 85 ? 15.864 15.952 47.603 1.00 21.59 85 LYS A C 1
ATOM 672 O O . LYS A 1 85 ? 16.076 14.854 47.115 1.00 22.05 85 LYS A O 1
ATOM 678 N N . TYR A 1 86 ? 16.010 17.089 46.939 1.00 20.82 86 TYR A N 1
ATOM 679 C CA . TYR A 1 86 ? 16.493 17.089 45.560 1.00 17.66 86 TYR A CA 1
ATOM 680 C C . TYR A 1 86 ? 18.007 17.309 45.567 1.00 19.30 86 TYR A C 1
ATOM 681 O O . TYR A 1 86 ? 18.596 17.671 46.599 1.00 19.75 86 TYR A O 1
ATOM 690 N N . THR A 1 87 ? 18.643 17.109 44.427 1.00 18.72 87 THR A N 1
ATOM 691 C CA . THR A 1 87 ? 20.066 17.341 44.311 1.00 18.76 87 THR A CA 1
ATOM 692 C C . THR A 1 87 ? 20.334 18.414 43.261 1.00 18.51 87 THR A C 1
ATOM 693 O O . THR A 1 87 ? 19.709 18.420 42.200 1.00 17.62 87 THR A O 1
ATOM 697 N N . ILE A 1 88 ? 21.199 19.370 43.611 1.00 18.42 88 ILE A N 1
ATOM 698 C CA . ILE A 1 88 ? 21.549 20.449 42.687 1.00 19.08 88 ILE A CA 1
ATOM 699 C C . ILE A 1 88 ? 22.166 19.867 41.435 1.00 18.58 88 ILE A C 1
ATOM 700 O O . ILE A 1 88 ? 23.003 18.963 41.522 1.00 19.30 88 ILE A O 1
ATOM 705 N N . GLY A 1 89 ? 21.710 20.358 40.276 1.00 19.15 89 GLY A N 1
ATOM 706 C CA . GLY A 1 89 ? 22.189 19.938 38.988 1.00 15.97 89 GLY A CA 1
ATOM 707 C C . GLY A 1 89 ? 21.474 18.736 38.374 1.00 12.39 89 GLY A C 1
ATOM 708 O O . GLY A 1 89 ? 21.694 18.459 37.212 1.00 11.06 89 GLY A O 1
ATOM 709 N N . ALA A 1 90 ? 20.644 18.039 39.150 1.00 11.39 90 ALA A N 1
ATOM 710 C CA . ALA A 1 90 ? 19.948 16.863 38.595 1.00 9.56 90 ALA A CA 1
ATOM 711 C C . ALA A 1 90 ? 18.686 17.257 37.844 1.00 9.44 90 ALA A C 1
ATOM 712 O O . ALA A 1 90 ? 18.050 18.278 38.104 1.00 9.28 90 ALA A O 1
ATOM 714 N N . THR A 1 91 ? 18.337 16.488 36.830 1.00 12.38 91 THR A N 1
ATOM 715 C CA . THR A 1 91 ? 17.157 16.753 36.011 1.00 13.92 91 THR A CA 1
ATOM 716 C C . THR A 1 91 ? 16.013 15.829 36.426 1.00 16.37 91 THR A C 1
ATOM 717 O O . THR A 1 91 ? 16.225 14.615 36.653 1.00 14.21 91 THR A O 1
ATOM 721 N N . TYR A 1 92 ? 14.818 16.404 36.570 1.00 15.23 92 TYR A N 1
ATOM 722 C CA . TYR A 1 92 ? 13.643 15.642 36.938 1.00 15.34 92 TYR A CA 1
ATOM 723 C C . TYR A 1 92 ? 12.636 15.771 35.812 1.00 16.61 92 TYR A C 1
ATOM 724 O O . TYR A 1 92 ? 12.510 16.811 35.188 1.00 16.16 92 TYR A O 1
ATOM 733 N N . ALA A 1 93 ? 11.980 14.660 35.527 1.00 20.97 93 ALA A N 1
ATOM 734 C CA . ALA A 1 93 ? 10.993 14.621 34.459 1.00 22.93 93 ALA A CA 1
ATOM 735 C C . ALA A 1 93 ? 9.825 13.755 34.946 1.00 25.37 93 ALA A C 1
ATOM 736 O O . ALA A 1 93 ? 9.998 12.864 35.765 1.00 26.27 93 ALA A O 1
ATOM 738 N N . PRO A 1 94 ? 8.595 14.117 34.509 1.00 29.21 94 PRO A N 1
ATOM 739 C CA . PRO A 1 94 ? 7.439 13.310 34.942 1.00 33.18 94 PRO A CA 1
ATOM 740 C C . PRO A 1 94 ? 7.455 11.882 34.372 1.00 35.91 94 PRO A C 1
ATOM 741 O O . PRO A 1 94 ? 7.235 10.919 35.144 1.00 40.47 94 PRO A O 1
#

InterPro domains:
  IPR005453 Pollen allergen Lol p2 [PR01637] (52-67)
  IPR005453 Pollen allergen Lol p2 [PR01637] (74-85)
  IPR005453 Pollen allergen Lol p2 [PR01637] (88-96)
  IPR005453 Pollen allergen Lol p2 [PR01637] (99-115)
  IPR007117 Expansin, cellulose-binding-like domain [PF01357] (30-109)
  IPR007117 Expansin, cellulose-binding-like domain [PS50843] (41-120)
  IPR036749 Expansin, cellulose-binding-like domain superfamily [G3DSA:2.60.40.760] (27-122)
  IPR036749 Expansin, cellulose-binding-like domain superfamily [SSF49590] (29-119)

CATH classification: 2.60.40.760

Sequence (94 aa):
VPKVTFTVEKGSNEKHLAVLVKYEGDTMAEVELREHGSDEWVAMTKGEGGVWTFDSEEPLQGPFNFRFLTEKGMKNVFDDVVPEKYTIGATYAP

Radius of gyration: 12.11 Å; Cα contacts (8 Å, |Δi|>4): 216; chains: 1; bounding box: 27×24×34 Å